Protein AF-A0A1Q7EIM3-F1 (afdb_monomer_lite)

Secondary structure (DSSP, 8-state):
-HHHHHHHTT--SPPPTTTEEEEETTS-EEEEEEEEEEETTTTEEEEEEEE-TT--HHHHHHHHHHHTT--SGGGG-SHHHH-TT-EEEEEEEEGGGEEEEEE---TTS-STT----S--

pLDDT: mean 87.36, std 14.01, range [35.81, 97.81]

Structure (mmCIF, N/CA/C/O backbone):
data_AF-A0A1Q7EIM3-F1
#
_entry.id   AF-A0A1Q7EIM3-F1
#
loop_
_atom_site.group_PDB
_atom_site.id
_atom_site.type_symbol
_atom_site.label_atom_id
_atom_site.label_alt_id
_atom_site.label_comp_id
_atom_site.label_asym_id
_atom_site.label_entity_id
_atom_site.label_seq_id
_atom_site.pdbx_PDB_ins_code
_atom_site.Cartn_x
_atom_site.Cartn_y
_atom_site.Cartn_z
_atom_site.occupancy
_atom_site.B_iso_or_equiv
_atom_site.auth_seq_id
_atom_site.auth_comp_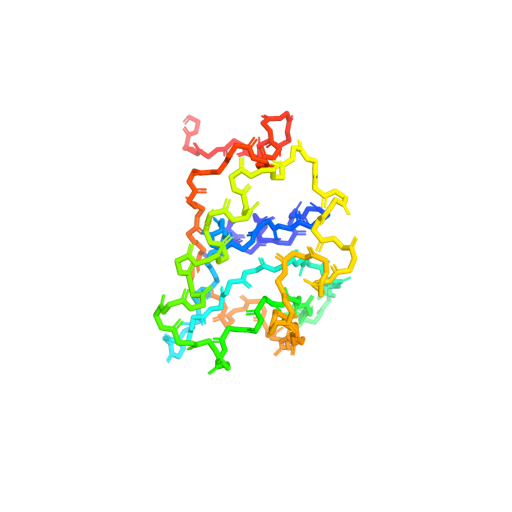id
_atom_site.auth_asym_id
_atom_site.auth_atom_id
_atom_site.pdbx_PDB_model_num
ATOM 1 N N . MET A 1 1 ? -9.360 -8.042 18.801 1.00 56.41 1 MET A N 1
ATOM 2 C CA . MET A 1 1 ? -8.842 -7.613 17.484 1.00 56.41 1 MET A CA 1
ATOM 3 C C . MET A 1 1 ? -8.549 -6.107 17.392 1.00 56.41 1 MET A C 1
ATOM 5 O O . MET A 1 1 ? -8.176 -5.655 16.326 1.00 56.41 1 MET A O 1
ATOM 9 N N . HIS A 1 2 ? -8.586 -5.331 18.488 1.00 67.00 2 HIS A N 1
ATOM 10 C CA . HIS A 1 2 ? -8.357 -3.876 18.419 1.00 67.00 2 HIS A CA 1
ATOM 11 C C . HIS A 1 2 ? -6.941 -3.440 18.012 1.00 67.00 2 HIS A C 1
ATOM 13 O O . HIS A 1 2 ? -6.794 -2.399 17.386 1.00 67.00 2 HIS A O 1
ATOM 19 N N . TRP A 1 3 ? -5.895 -4.198 18.354 1.00 79.38 3 TRP A N 1
ATOM 20 C CA . TRP A 1 3 ? -4.521 -3.719 18.161 1.00 79.38 3 TRP A CA 1
ATOM 21 C C . TRP A 1 3 ? -4.079 -3.700 16.690 1.00 79.38 3 TRP A C 1
ATOM 23 O O . TRP A 1 3 ? -3.340 -2.798 16.313 1.00 79.38 3 TRP A O 1
ATOM 33 N N . VAL A 1 4 ? -4.558 -4.639 15.861 1.00 84.31 4 VAL A N 1
ATOM 34 C CA . VAL A 1 4 ? -4.276 -4.667 14.412 1.00 84.31 4 VAL A CA 1
ATOM 35 C C . VAL A 1 4 ? -4.853 -3.423 13.750 1.00 84.31 4 VAL A C 1
ATOM 37 O O . VAL A 1 4 ? -4.154 -2.747 13.004 1.00 84.31 4 VAL A O 1
ATOM 40 N N . ASN A 1 5 ? -6.099 -3.084 14.083 1.00 86.06 5 ASN A N 1
ATOM 41 C CA . ASN A 1 5 ? -6.768 -1.903 13.549 1.00 86.06 5 ASN A CA 1
ATOM 42 C C . ASN A 1 5 ? -6.063 -0.631 14.026 1.00 86.06 5 ASN A C 1
ATOM 44 O O . ASN A 1 5 ? -5.726 0.220 13.212 1.00 86.06 5 ASN A O 1
ATOM 48 N N . SER A 1 6 ? -5.738 -0.529 15.319 1.00 87.19 6 SER A N 1
ATOM 49 C CA . SER A 1 6 ? -4.953 0.600 15.833 1.00 87.19 6 SER A CA 1
ATOM 50 C C . SER A 1 6 ? -3.595 0.747 15.141 1.00 87.19 6 SER A C 1
ATOM 52 O O . SER A 1 6 ? -3.162 1.871 14.907 1.00 87.19 6 SER A O 1
ATOM 54 N N . TRP A 1 7 ? -2.929 -0.365 14.815 1.00 89.88 7 TRP A N 1
ATOM 55 C CA . TRP A 1 7 ? -1.661 -0.356 14.089 1.00 89.88 7 TRP A CA 1
ATOM 56 C C . TRP A 1 7 ? -1.848 0.108 12.644 1.00 89.88 7 TRP A C 1
ATOM 58 O O . TRP A 1 7 ? -1.206 1.072 12.239 1.00 89.88 7 TRP A O 1
ATOM 68 N N . LEU A 1 8 ? -2.769 -0.513 11.898 1.00 92.25 8 LEU A N 1
ATOM 69 C CA . LEU A 1 8 ? -3.051 -0.177 10.502 1.00 92.25 8 LEU A CA 1
ATOM 70 C C . LEU A 1 8 ? -3.417 1.300 10.360 1.00 92.25 8 LEU A C 1
ATOM 72 O O . LEU A 1 8 ? -2.772 2.017 9.603 1.00 92.25 8 LEU A O 1
ATOM 76 N N . TRP A 1 9 ? -4.400 1.771 11.129 1.00 92.00 9 TRP A N 1
ATOM 77 C CA . TRP A 1 9 ? -4.877 3.155 11.067 1.00 92.00 9 TRP A CA 1
ATOM 78 C C . TRP A 1 9 ? -3.878 4.176 11.628 1.00 92.00 9 TRP A C 1
ATOM 80 O O . TRP A 1 9 ? -4.082 5.377 11.465 1.00 92.00 9 TRP A O 1
ATOM 90 N N . GLY A 1 10 ? -2.815 3.719 12.295 1.00 90.12 10 GLY A N 1
ATOM 91 C CA . GLY A 1 10 ? -1.702 4.551 12.745 1.00 90.12 10 GLY A CA 1
ATOM 92 C C . GLY A 1 10 ? -0.611 4.758 11.691 1.00 90.12 10 GLY A C 1
ATOM 93 O O . GLY A 1 10 ? 0.265 5.593 11.902 1.00 90.12 10 GLY A O 1
ATOM 94 N N . ILE A 1 11 ? -0.638 4.026 10.570 1.00 90.19 11 ILE A N 1
ATOM 95 C CA . ILE A 1 11 ? 0.366 4.153 9.507 1.00 90.19 11 ILE A CA 1
ATOM 96 C C . ILE A 1 11 ? 0.207 5.495 8.795 1.00 90.19 11 ILE A C 1
ATOM 98 O O . ILE A 1 11 ? -0.851 5.814 8.253 1.00 90.19 11 ILE A O 1
ATOM 102 N N . THR A 1 12 ? 1.300 6.251 8.729 1.00 88.44 12 THR A N 1
ATOM 103 C CA . THR A 1 12 ? 1.370 7.538 8.035 1.00 88.44 12 THR A CA 1
ATOM 104 C C . THR A 1 12 ? 2.276 7.453 6.801 1.00 88.44 12 THR A C 1
ATOM 106 O O . THR A 1 12 ? 3.285 6.739 6.771 1.00 88.44 12 THR A O 1
ATOM 109 N N . GLY A 1 13 ? 1.928 8.204 5.753 1.00 89.69 13 GLY A N 1
ATOM 110 C CA . GLY A 1 13 ? 2.722 8.319 4.524 1.00 89.69 13 GLY A CA 1
ATOM 111 C C . GLY A 1 13 ? 2.671 7.099 3.592 1.00 89.69 13 GLY A C 1
ATOM 112 O O . GLY A 1 13 ? 1.864 6.188 3.759 1.00 89.69 13 GLY A O 1
ATOM 113 N N . LEU A 1 14 ? 3.553 7.096 2.583 1.00 91.69 14 LEU A N 1
ATOM 114 C CA . LEU A 1 14 ? 3.609 6.061 1.541 1.00 91.69 14 LEU A CA 1
ATOM 115 C C . LEU A 1 14 ? 4.349 4.808 1.998 1.00 91.69 14 LEU A C 1
ATOM 117 O O . LEU A 1 14 ? 5.512 4.869 2.385 1.00 91.69 14 LEU A O 1
ATOM 121 N N . VAL A 1 15 ? 3.699 3.665 1.936 1.00 92.19 15 VAL A N 1
ATOM 122 C CA . VAL A 1 15 ? 4.269 2.353 2.218 1.00 92.19 15 VAL A CA 1
ATOM 123 C C . VAL A 1 15 ? 4.892 1.798 0.933 1.00 92.19 15 VAL A C 1
ATOM 125 O O . VAL A 1 15 ? 4.214 1.784 -0.098 1.00 92.19 15 VAL A O 1
ATOM 128 N N . PRO A 1 16 ? 6.164 1.359 0.947 1.00 91.88 16 PRO A N 1
ATOM 129 C CA . PRO A 1 16 ? 6.762 0.700 -0.211 1.00 91.88 16 PRO A CA 1
ATOM 130 C C . PRO A 1 16 ? 5.958 -0.540 -0.637 1.00 91.88 16 PRO A C 1
ATOM 132 O O . PRO A 1 16 ? 5.419 -1.240 0.229 1.00 91.88 16 PRO A O 1
ATOM 135 N N . PRO A 1 17 ? 5.889 -0.861 -1.943 1.00 92.19 17 PRO A N 1
ATOM 136 C CA . PRO A 1 17 ? 5.342 -2.136 -2.391 1.00 92.19 17 PRO A CA 1
ATOM 137 C C . PRO A 1 17 ? 5.998 -3.308 -1.656 1.00 92.19 17 PRO A C 1
ATOM 139 O O . PRO A 1 17 ? 7.180 -3.257 -1.324 1.00 92.19 17 PRO A O 1
ATOM 142 N N . PHE A 1 18 ? 5.220 -4.361 -1.399 1.00 91.94 18 PHE A N 1
ATOM 143 C CA . PHE A 1 18 ? 5.640 -5.563 -0.665 1.00 91.94 18 PHE A CA 1
ATOM 144 C C . PHE A 1 18 ? 5.959 -5.386 0.828 1.00 91.94 18 PHE A C 1
ATOM 146 O O . PHE A 1 18 ? 6.197 -6.383 1.500 1.00 91.94 18 PHE A O 1
ATOM 153 N N . CYS A 1 19 ? 5.925 -4.167 1.376 1.00 91.81 19 CYS A N 1
ATOM 154 C CA . CYS A 1 19 ? 6.294 -3.933 2.775 1.00 91.81 19 CYS A CA 1
ATOM 155 C C . CYS A 1 19 ? 5.175 -4.291 3.762 1.00 91.81 19 CYS A C 1
ATOM 157 O O . CYS A 1 19 ? 5.444 -4.903 4.791 1.00 91.81 19 CYS A O 1
ATOM 159 N N . VAL A 1 20 ? 3.920 -3.948 3.459 1.00 94.12 20 VAL A N 1
ATOM 160 C CA . VAL A 1 20 ? 2.779 -4.280 4.324 1.00 94.12 20 VAL A CA 1
ATOM 161 C C . VAL A 1 20 ? 1.705 -4.996 3.524 1.00 94.12 20 VAL A C 1
ATOM 163 O O . VAL A 1 20 ? 1.207 -4.464 2.533 1.00 94.12 20 VAL A O 1
ATOM 166 N N . GLU A 1 21 ? 1.323 -6.186 3.980 1.00 95.75 21 GLU A N 1
ATOM 167 C CA . GLU A 1 21 ? 0.157 -6.913 3.480 1.00 95.75 21 GLU A CA 1
ATOM 168 C C . GLU A 1 21 ? -1.016 -6.745 4.439 1.00 95.75 21 GLU A C 1
ATOM 170 O O . GLU A 1 21 ? -0.891 -7.004 5.636 1.00 95.75 21 GLU A O 1
ATOM 175 N N . VAL A 1 22 ? -2.168 -6.355 3.902 1.00 96.19 22 VAL A N 1
ATOM 176 C CA . VAL A 1 22 ? -3.452 -6.349 4.604 1.00 96.19 22 VAL A CA 1
ATOM 177 C C . VAL A 1 22 ? -4.223 -7.587 4.170 1.00 96.19 22 VAL A C 1
ATOM 179 O O . VAL A 1 22 ? -4.483 -7.776 2.978 1.00 96.19 22 VAL A O 1
ATOM 182 N N . ILE A 1 23 ? -4.570 -8.435 5.138 1.00 96.44 23 ILE A N 1
ATOM 183 C CA . ILE A 1 23 ? -5.329 -9.659 4.912 1.00 96.44 23 ILE A CA 1
ATOM 184 C C . ILE A 1 23 ? -6.738 -9.432 5.438 1.00 96.44 23 ILE A C 1
ATOM 186 O O . ILE A 1 23 ? -6.935 -9.168 6.628 1.00 96.44 23 ILE A O 1
ATOM 190 N N . LEU A 1 24 ? -7.717 -9.548 4.548 1.00 95.44 24 LEU A N 1
ATOM 191 C CA . LEU A 1 24 ? -9.125 -9.458 4.904 1.00 95.44 24 LEU A CA 1
ATOM 192 C C . LEU A 1 24 ? -9.670 -10.823 5.344 1.00 95.44 24 LEU A C 1
ATOM 194 O O . LEU A 1 24 ? -9.094 -11.878 5.062 1.00 95.44 24 LEU A O 1
ATOM 198 N N . ARG A 1 25 ? -10.804 -10.821 6.050 1.00 94.81 25 ARG A N 1
ATOM 199 C CA . ARG A 1 25 ? -11.468 -12.048 6.529 1.00 94.81 25 ARG A CA 1
ATOM 200 C C . ARG A 1 25 ? -11.922 -12.987 5.418 1.00 94.81 25 ARG A C 1
ATOM 202 O O . ARG A 1 25 ? -12.001 -14.190 5.647 1.00 94.81 25 ARG A O 1
ATOM 209 N N . ASP A 1 26 ? -12.205 -12.451 4.236 1.00 94.19 26 ASP A N 1
ATOM 210 C CA . ASP A 1 26 ? -12.532 -13.218 3.031 1.00 94.19 26 ASP A CA 1
ATOM 211 C C . ASP A 1 26 ? -11.292 -13.849 2.368 1.00 94.19 26 ASP A C 1
ATOM 213 O O . ASP A 1 26 ? -11.408 -14.463 1.312 1.00 94.19 26 ASP A O 1
ATOM 217 N N . THR A 1 27 ? -10.118 -13.724 2.996 1.00 93.12 27 THR A N 1
ATOM 218 C CA . THR A 1 27 ? -8.798 -14.177 2.532 1.00 93.12 27 THR A CA 1
ATOM 219 C C . THR A 1 27 ? -8.188 -13.362 1.391 1.00 93.12 27 THR A C 1
ATOM 221 O O . THR A 1 27 ? -7.080 -13.681 0.951 1.00 93.12 27 THR A O 1
ATOM 224 N N . SER A 1 28 ? -8.840 -12.276 0.965 1.00 94.56 28 SER A N 1
ATOM 225 C CA . SER A 1 28 ? -8.257 -11.312 0.034 1.00 94.56 28 SER A CA 1
ATOM 226 C C . SER A 1 28 ? -7.004 -10.672 0.637 1.00 94.56 28 SER A C 1
ATOM 228 O O . SER A 1 28 ? -6.925 -10.414 1.843 1.00 94.56 28 SER A O 1
ATOM 230 N N . ARG A 1 29 ? -6.007 -10.420 -0.216 1.00 95.44 29 ARG A N 1
ATOM 231 C CA . ARG A 1 29 ? -4.699 -9.882 0.172 1.00 95.44 29 ARG A CA 1
ATOM 232 C C . ARG A 1 29 ? -4.359 -8.664 -0.659 1.00 95.44 29 ARG A C 1
ATOM 234 O O . ARG A 1 29 ? -4.432 -8.718 -1.886 1.00 95.44 29 ARG A O 1
ATOM 241 N N . TYR A 1 30 ? -3.922 -7.608 0.011 1.00 96.62 30 TYR A N 1
ATOM 242 C CA . TYR A 1 30 ? -3.535 -6.369 -0.645 1.00 96.62 30 TYR A CA 1
ATOM 243 C C . TYR A 1 30 ? -2.228 -5.826 -0.083 1.00 96.62 30 TYR A C 1
ATOM 245 O O . TYR A 1 30 ? -2.023 -5.830 1.129 1.00 96.62 30 TYR A O 1
ATOM 253 N N . TYR A 1 31 ? -1.368 -5.304 -0.957 1.00 96.38 31 TYR A N 1
ATOM 254 C CA . TYR A 1 31 ? -0.189 -4.553 -0.537 1.00 96.38 31 TYR A CA 1
ATOM 255 C C . TYR A 1 31 ? -0.581 -3.108 -0.252 1.00 96.38 31 TYR A C 1
ATOM 257 O O . TYR A 1 31 ? -1.029 -2.399 -1.153 1.00 96.38 31 TYR A O 1
ATOM 265 N N . LEU A 1 32 ? -0.424 -2.671 0.996 1.00 96.50 32 LEU A N 1
ATOM 266 C CA . LEU A 1 32 ? -0.767 -1.317 1.416 1.00 96.50 32 LEU A CA 1
ATOM 267 C C . LEU A 1 32 ? 0.150 -0.301 0.728 1.00 96.50 32 LEU A C 1
ATOM 269 O O . LEU A 1 32 ? 1.362 -0.488 0.655 1.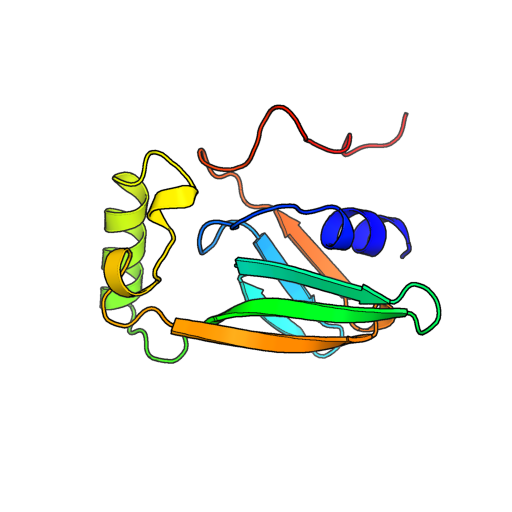00 96.50 32 LEU A O 1
ATOM 273 N N . GLN A 1 33 ? -0.442 0.796 0.271 1.00 95.88 33 GLN A N 1
ATOM 274 C CA . GLN A 1 33 ? 0.263 1.974 -0.219 1.00 95.88 33 GLN A CA 1
ATOM 275 C C . GLN A 1 33 ? 0.135 3.139 0.758 1.00 95.88 33 GLN A C 1
ATOM 277 O O . GLN A 1 33 ? 1.119 3.806 1.044 1.00 95.88 33 GLN A O 1
ATOM 282 N N . SER A 1 34 ? -1.058 3.400 1.283 1.00 95.31 34 SER A N 1
ATOM 283 C CA . SER A 1 34 ? -1.269 4.390 2.343 1.00 95.31 34 SER A CA 1
ATOM 284 C C . SER A 1 34 ? -2.637 4.202 2.987 1.00 95.31 34 SER A C 1
ATOM 286 O O . SER A 1 34 ? -3.543 3.609 2.401 1.00 95.31 34 SER A O 1
ATOM 288 N N . VAL A 1 35 ? -2.799 4.730 4.195 1.00 95.69 35 VAL A N 1
ATOM 289 C CA . VAL A 1 35 ? -4.116 4.960 4.792 1.00 95.69 35 VAL A CA 1
ATOM 290 C C . VAL A 1 35 ? -4.586 6.343 4.350 1.00 95.69 35 VAL A C 1
ATOM 292 O O . VAL A 1 35 ? -3.849 7.314 4.511 1.00 95.69 35 VAL A O 1
ATOM 295 N N . LEU A 1 36 ? -5.782 6.431 3.763 1.00 95.56 36 LEU A N 1
ATOM 296 C CA . LEU A 1 36 ? -6.337 7.700 3.284 1.00 95.56 36 LEU A CA 1
ATOM 297 C C . LEU A 1 36 ? -7.251 8.344 4.321 1.00 95.56 36 LEU A C 1
ATOM 299 O O . LEU A 1 36 ? -7.152 9.546 4.549 1.00 95.56 36 LEU A O 1
ATOM 303 N N . ASP A 1 37 ? -8.141 7.552 4.917 1.00 94.50 37 ASP A N 1
ATOM 304 C CA . ASP A 1 37 ? -9.110 8.034 5.897 1.00 94.50 37 ASP A CA 1
ATOM 305 C C . ASP A 1 37 ? -9.591 6.901 6.814 1.00 94.50 37 ASP A C 1
ATOM 307 O O . ASP A 1 37 ? -9.572 5.727 6.431 1.00 94.50 37 ASP A O 1
ATOM 311 N N . HIS A 1 38 ? -10.031 7.265 8.016 1.00 93.88 38 HIS A N 1
ATOM 312 C CA . HIS A 1 38 ? -10.642 6.367 8.991 1.00 93.88 38 HIS A CA 1
ATOM 313 C C . HIS A 1 38 ? -11.655 7.134 9.848 1.00 93.88 38 HIS A C 1
ATOM 315 O O . HIS A 1 38 ? -11.290 7.965 10.686 1.00 93.88 38 HIS A O 1
ATOM 321 N N . ASP A 1 39 ? -12.932 6.801 9.676 1.00 93.94 39 ASP A N 1
ATOM 322 C CA . ASP A 1 39 ? -14.022 7.303 10.498 1.00 93.94 39 ASP A CA 1
ATOM 323 C C . ASP A 1 39 ? -14.244 6.394 11.712 1.00 93.94 39 ASP A C 1
ATOM 325 O O . ASP A 1 39 ? -14.823 5.311 11.627 1.00 93.94 39 ASP A O 1
ATOM 329 N N . LYS A 1 40 ? -13.826 6.891 12.878 1.00 90.00 40 LYS A N 1
ATOM 330 C CA . LYS A 1 40 ? -13.964 6.205 14.171 1.00 90.00 40 LYS A CA 1
ATOM 331 C C . LYS A 1 40 ? -15.408 6.086 14.665 1.00 90.00 40 LYS A C 1
ATOM 333 O O . LYS A 1 40 ? -15.641 5.381 15.639 1.00 90.00 40 LYS A O 1
ATOM 338 N N . GLN A 1 41 ? -16.358 6.837 14.101 1.00 91.75 41 GLN A N 1
ATOM 339 C CA . GLN A 1 41 ? -17.765 6.741 14.506 1.00 91.75 41 GLN A CA 1
ATOM 340 C C . GLN A 1 41 ? -18.457 5.561 13.835 1.00 91.75 41 GLN A C 1
ATOM 342 O O . GLN A 1 41 ? -19.299 4.910 14.45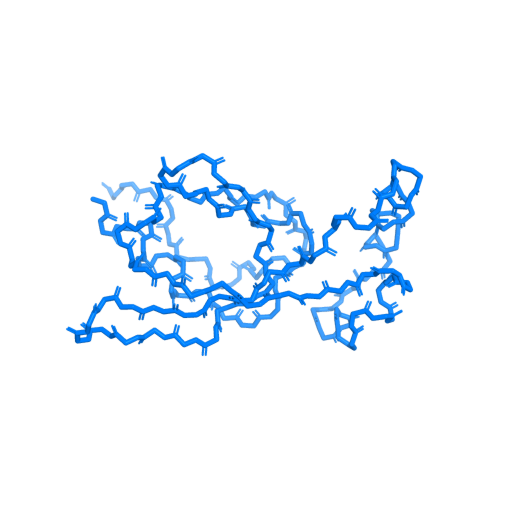1 1.00 91.75 41 GLN A O 1
ATOM 347 N N . THR A 1 42 ? -18.116 5.311 12.572 1.00 92.19 42 THR A N 1
ATOM 348 C CA . THR A 1 42 ? -18.703 4.237 11.767 1.00 92.19 42 THR A CA 1
ATOM 349 C C . THR A 1 42 ? -17.812 3.004 11.669 1.00 92.19 42 THR A C 1
ATOM 351 O O . THR A 1 42 ? -18.243 2.013 11.091 1.00 92.19 42 THR A O 1
ATOM 354 N N . ASP A 1 43 ? -16.591 3.064 12.213 1.00 92.06 43 ASP A N 1
ATOM 355 C CA . ASP A 1 43 ? -15.557 2.037 12.063 1.00 92.06 43 ASP A CA 1
ATOM 356 C C . ASP A 1 43 ? -15.339 1.663 10.584 1.00 92.06 43 ASP A C 1
ATOM 358 O O . ASP A 1 43 ? -15.098 0.507 10.227 1.00 92.06 43 ASP A O 1
ATOM 362 N N . THR A 1 44 ? -15.393 2.663 9.702 1.00 94.94 44 THR A N 1
ATOM 363 C CA . THR A 1 44 ? -15.103 2.510 8.273 1.00 94.94 44 THR A CA 1
ATOM 364 C C . THR A 1 44 ? -13.871 3.306 7.882 1.00 94.94 44 THR A C 1
ATOM 366 O O . THR A 1 44 ? -13.539 4.325 8.486 1.00 94.94 44 THR A O 1
ATOM 369 N N . GLY A 1 45 ? -13.160 2.842 6.861 1.00 95.25 45 GLY A N 1
ATOM 370 C CA . GLY A 1 45 ? -11.977 3.532 6.378 1.00 95.25 45 GLY A CA 1
ATOM 371 C C . GLY A 1 45 ? -11.679 3.238 4.923 1.00 95.25 45 GLY A C 1
ATOM 372 O O . GLY A 1 45 ? -12.289 2.375 4.282 1.00 95.25 45 GLY A O 1
ATOM 373 N N . VAL A 1 46 ? -10.711 3.987 4.410 1.00 97.06 46 VAL A N 1
ATOM 374 C CA . VAL A 1 46 ? -10.222 3.845 3.045 1.00 97.06 46 VAL A CA 1
ATOM 375 C C . VAL A 1 46 ? -8.718 3.675 3.091 1.00 97.06 46 VAL A C 1
ATOM 377 O O . VAL A 1 46 ? -7.984 4.554 3.548 1.00 97.06 46 VAL A O 1
ATOM 380 N N . ILE A 1 47 ? -8.256 2.544 2.571 1.00 97.38 47 ILE A N 1
ATOM 381 C CA . ILE A 1 47 ? -6.839 2.316 2.309 1.00 97.38 47 ILE A CA 1
ATOM 382 C C . ILE A 1 47 ? -6.586 2.413 0.812 1.00 97.38 47 ILE A C 1
ATOM 384 O O . ILE A 1 47 ? -7.420 2.021 -0.006 1.00 97.38 47 ILE A O 1
ATOM 388 N N . ARG A 1 48 ? -5.415 2.916 0.444 1.00 97.69 48 ARG A N 1
ATOM 389 C CA . ARG A 1 48 ? -4.885 2.787 -0.906 1.00 97.69 48 ARG A CA 1
ATOM 390 C C . ARG A 1 48 ? -3.932 1.610 -0.950 1.00 97.69 48 ARG A C 1
ATOM 392 O O . ARG A 1 48 ? -3.118 1.439 -0.044 1.00 97.69 48 ARG A O 1
ATOM 399 N N . ILE A 1 49 ? -4.011 0.830 -2.015 1.00 97.69 49 ILE A N 1
ATOM 400 C CA . ILE A 1 49 ? -3.199 -0.363 -2.238 1.00 97.69 49 ILE A CA 1
ATOM 401 C C . ILE A 1 49 ? -2.388 -0.215 -3.521 1.00 97.69 49 ILE A C 1
ATOM 403 O O . ILE A 1 49 ? -2.799 0.506 -4.431 1.00 97.69 49 ILE A O 1
ATOM 407 N N . TRP A 1 50 ? -1.261 -0.914 -3.601 1.00 97.00 50 TRP A N 1
ATOM 408 C CA . TRP A 1 50 ? -0.546 -1.115 -4.857 1.00 97.00 50 TRP A CA 1
ATOM 409 C C . TRP A 1 50 ? -1.286 -2.154 -5.699 1.00 97.00 50 TRP A C 1
ATOM 411 O O . TRP A 1 50 ? -1.504 -3.280 -5.245 1.00 97.00 50 TRP A O 1
ATOM 421 N N . ASP A 1 51 ? -1.673 -1.785 -6.918 1.00 96.00 51 ASP A N 1
ATOM 422 C CA . ASP A 1 51 ? -2.294 -2.707 -7.863 1.00 96.00 51 ASP A CA 1
ATOM 423 C C . ASP A 1 51 ? -1.222 -3.373 -8.726 1.00 96.00 51 ASP A C 1
ATOM 425 O O . ASP A 1 51 ? -0.594 -2.756 -9.587 1.00 96.00 51 ASP A O 1
ATOM 429 N N . LEU A 1 52 ? -1.019 -4.663 -8.468 1.00 94.75 52 LEU A N 1
ATOM 430 C CA . LEU A 1 52 ? -0.049 -5.499 -9.167 1.00 94.75 52 LEU A CA 1
ATOM 431 C C . LEU A 1 52 ? -0.719 -6.492 -10.123 1.00 94.75 52 LEU A C 1
ATOM 433 O O . LEU A 1 52 ? -0.040 -7.336 -10.695 1.00 94.75 52 LEU A O 1
ATOM 437 N N . ARG A 1 53 ? -2.043 -6.427 -10.329 1.00 92.69 53 ARG A N 1
ATOM 438 C CA . ARG A 1 53 ? -2.776 -7.432 -11.129 1.00 92.69 53 ARG A CA 1
ATOM 439 C C . ARG A 1 53 ? -2.334 -7.480 -12.587 1.00 92.69 53 ARG A C 1
ATOM 441 O O . ARG A 1 53 ? -2.467 -8.511 -13.238 1.00 92.69 53 ARG A O 1
ATOM 448 N N . ALA A 1 54 ? -1.821 -6.367 -13.100 1.00 91.62 54 ALA A N 1
ATOM 449 C CA . ALA A 1 54 ? -1.280 -6.295 -14.445 1.00 91.62 54 ALA A CA 1
ATOM 450 C C . ALA A 1 54 ? 0.152 -6.845 -14.551 1.00 91.62 54 ALA A C 1
ATOM 452 O O . ALA A 1 54 ? 0.659 -6.889 -15.664 1.00 91.62 54 ALA A O 1
ATOM 453 N N . PHE A 1 55 ? 0.829 -7.220 -13.463 1.00 95.12 55 PHE A N 1
ATOM 454 C CA . PHE A 1 55 ? 2.233 -7.635 -13.491 1.00 95.12 55 PHE A CA 1
ATOM 455 C C . PHE A 1 55 ? 2.382 -9.108 -13.869 1.00 95.12 55 PHE A C 1
ATOM 457 O O . PHE A 1 55 ? 1.638 -9.972 -13.413 1.00 95.12 55 PHE A O 1
ATOM 464 N N . THR A 1 56 ? 3.389 -9.389 -14.687 1.00 96.38 56 THR A N 1
ATOM 465 C CA . THR A 1 56 ? 3.965 -10.725 -14.854 1.00 96.38 56 THR A CA 1
ATOM 466 C C . THR A 1 56 ? 5.086 -10.935 -13.839 1.00 96.38 56 THR A C 1
ATOM 468 O O . THR A 1 56 ? 5.579 -9.975 -13.245 1.00 96.38 56 THR A O 1
ATOM 471 N N . ASP A 1 57 ? 5.563 -12.171 -13.692 1.00 95.31 57 ASP A N 1
ATOM 472 C CA . ASP A 1 57 ? 6.706 -12.475 -12.822 1.00 95.31 57 ASP A CA 1
ATOM 473 C C . ASP A 1 57 ? 7.949 -11.640 -13.176 1.00 95.31 57 ASP A C 1
ATOM 475 O O . ASP A 1 57 ? 8.658 -11.171 -12.289 1.00 95.31 57 ASP A O 1
ATOM 479 N N . ALA A 1 58 ? 8.177 -11.375 -14.467 1.00 96.50 58 ALA A N 1
ATOM 480 C CA . ALA A 1 58 ? 9.283 -10.531 -14.916 1.00 96.50 58 ALA A CA 1
ATOM 481 C C . ALA A 1 58 ? 9.119 -9.065 -14.479 1.00 96.50 58 ALA A C 1
ATOM 483 O O . ALA A 1 58 ? 10.097 -8.436 -14.083 1.00 96.50 58 ALA A O 1
ATOM 484 N N . ASP A 1 59 ? 7.892 -8.532 -14.506 1.00 96.25 59 ASP A N 1
ATOM 485 C CA . ASP A 1 59 ? 7.620 -7.175 -14.015 1.00 96.25 59 ASP A CA 1
ATOM 486 C C . ASP A 1 59 ? 7.797 -7.095 -12.489 1.00 96.25 59 ASP A C 1
ATOM 488 O O . ASP A 1 59 ? 8.230 -6.072 -11.965 1.00 96.25 59 ASP A O 1
ATOM 492 N N . LEU A 1 60 ? 7.466 -8.167 -11.756 1.00 94.62 60 LEU A N 1
ATOM 493 C CA . LEU A 1 60 ? 7.652 -8.224 -10.303 1.00 94.62 60 LEU A CA 1
ATOM 494 C C . LEU A 1 60 ? 9.138 -8.221 -9.930 1.00 94.62 60 LEU A C 1
ATOM 496 O O . LEU A 1 60 ? 9.527 -7.524 -8.993 1.00 94.62 60 LEU A O 1
ATOM 500 N N . GLU A 1 61 ? 9.971 -8.963 -10.661 1.00 94.25 61 GLU A N 1
ATOM 501 C CA . GLU A 1 61 ? 11.423 -8.939 -10.461 1.00 94.25 61 GLU A CA 1
ATOM 502 C C . GLU A 1 61 ? 12.032 -7.578 -10.836 1.00 94.25 61 GLU A C 1
ATOM 504 O O . GLU A 1 61 ? 12.857 -7.056 -10.081 1.00 94.25 61 GLU A O 1
ATOM 509 N N . ASP A 1 62 ? 11.579 -6.946 -11.927 1.00 95.06 62 ASP A N 1
ATOM 510 C CA . ASP A 1 62 ? 11.998 -5.580 -12.282 1.00 95.06 62 ASP A CA 1
ATOM 511 C C . ASP A 1 62 ? 11.589 -4.569 -11.200 1.00 95.06 62 ASP A C 1
ATOM 513 O O . ASP A 1 62 ? 12.401 -3.753 -10.763 1.00 95.06 62 ASP A O 1
ATOM 517 N N . LEU A 1 63 ? 10.358 -4.654 -10.686 1.00 94.25 63 LEU A N 1
ATOM 518 C CA . LEU A 1 63 ? 9.894 -3.795 -9.598 1.00 94.25 63 LEU A CA 1
ATOM 519 C C . LEU A 1 63 ? 10.763 -3.953 -8.346 1.00 94.25 63 LEU A C 1
ATOM 521 O O . LEU A 1 63 ? 11.210 -2.950 -7.793 1.00 94.25 63 LEU A O 1
ATOM 525 N N . LYS A 1 64 ? 11.063 -5.186 -7.920 1.00 92.06 64 LYS A N 1
ATOM 526 C CA . LYS A 1 64 ? 11.966 -5.434 -6.781 1.00 92.06 64 LYS A CA 1
ATOM 527 C C . LYS A 1 64 ? 13.349 -4.821 -7.011 1.00 92.06 64 LYS A C 1
ATOM 529 O O . LYS A 1 64 ? 13.901 -4.205 -6.099 1.00 92.06 64 LYS A O 1
ATOM 534 N N . ALA A 1 65 ? 13.899 -4.955 -8.218 1.00 91.00 65 ALA A N 1
ATOM 535 C CA . ALA A 1 65 ? 15.182 -4.355 -8.570 1.00 91.00 65 ALA A CA 1
ATOM 536 C C . ALA A 1 65 ? 15.136 -2.820 -8.472 1.00 91.00 65 ALA A C 1
ATOM 538 O O . ALA A 1 65 ? 15.999 -2.227 -7.832 1.00 91.00 65 ALA A O 1
ATOM 539 N N . ARG A 1 66 ? 14.091 -2.175 -9.000 1.00 92.12 66 ARG A N 1
ATOM 540 C CA . ARG A 1 66 ? 13.918 -0.714 -8.918 1.00 92.12 66 ARG A CA 1
ATOM 541 C C . ARG A 1 66 ? 13.742 -0.216 -7.488 1.00 92.12 66 ARG A C 1
ATOM 543 O O . ARG A 1 66 ? 14.318 0.805 -7.115 1.00 92.12 66 ARG A O 1
ATOM 550 N N . LEU A 1 67 ? 12.996 -0.946 -6.658 1.00 90.50 67 LEU A N 1
ATOM 551 C CA . LEU A 1 67 ? 12.839 -0.619 -5.237 1.00 90.50 67 LEU A CA 1
ATOM 552 C C . LEU A 1 67 ? 14.192 -0.619 -4.506 1.00 90.50 67 LEU A C 1
ATOM 554 O O . LEU A 1 67 ? 14.401 0.206 -3.615 1.00 90.50 67 LEU A O 1
ATOM 558 N N . ASN A 1 68 ? 15.156 -1.449 -4.932 1.00 87.94 68 ASN A N 1
ATOM 559 C CA . ASN A 1 68 ? 16.519 -1.448 -4.392 1.00 87.94 68 ASN A CA 1
ATOM 560 C C . ASN A 1 68 ? 17.328 -0.182 -4.712 1.00 87.94 68 ASN A C 1
ATOM 562 O O . ASN A 1 68 ? 18.303 0.087 -3.992 1.00 87.94 68 ASN A O 1
ATOM 566 N N . ASP A 1 69 ? 16.875 0.661 -5.633 1.00 88.06 69 ASP A N 1
ATOM 567 C CA . ASP A 1 69 ? 17.483 1.961 -5.928 1.00 88.06 69 ASP A CA 1
ATOM 568 C C . ASP A 1 69 ? 16.779 3.126 -5.224 1.00 88.06 69 ASP A C 1
ATOM 570 O O . ASP A 1 69 ? 17.385 4.179 -5.017 1.00 88.06 69 ASP A O 1
ATOM 574 N N . ILE A 1 70 ? 15.547 2.923 -4.749 1.00 88.06 70 ILE A N 1
ATOM 575 C CA . ILE A 1 70 ? 14.800 3.939 -4.004 1.00 88.06 70 ILE A CA 1
ATOM 576 C C . ILE A 1 70 ? 15.423 4.160 -2.627 1.00 88.06 70 ILE A C 1
ATOM 578 O O . ILE A 1 70 ? 15.596 3.228 -1.837 1.00 88.06 70 ILE A O 1
ATOM 582 N N . ARG A 1 71 ? 15.757 5.417 -2.328 1.00 86.06 71 ARG A N 1
ATOM 583 C CA . ARG A 1 71 ? 16.369 5.823 -1.050 1.00 86.06 71 ARG A CA 1
ATOM 584 C C . ARG A 1 71 ? 15.415 6.570 -0.125 1.00 86.06 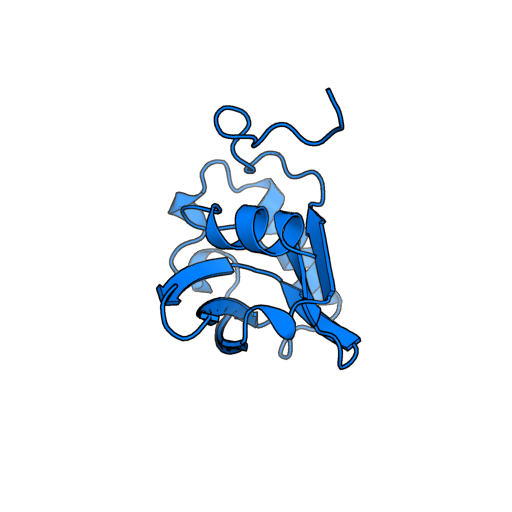71 ARG A C 1
ATOM 586 O O . ARG A 1 71 ? 15.701 6.667 1.060 1.00 86.06 71 ARG A O 1
ATOM 593 N N . ASP A 1 72 ? 14.307 7.077 -0.656 1.00 86.06 72 ASP A N 1
ATOM 594 C CA . ASP A 1 72 ? 13.361 7.909 0.081 1.00 86.06 72 ASP A CA 1
ATOM 595 C C . ASP A 1 72 ? 11.914 7.592 -0.321 1.00 86.06 72 ASP A C 1
ATOM 597 O O . ASP A 1 72 ? 11.626 7.362 -1.498 1.00 86.06 72 ASP A O 1
ATOM 601 N N . ARG A 1 73 ? 10.995 7.606 0.652 1.00 85.81 73 ARG A N 1
ATOM 602 C CA . ARG A 1 73 ? 9.573 7.269 0.452 1.00 85.81 73 ARG A CA 1
ATOM 603 C C . ARG A 1 73 ? 8.867 8.223 -0.517 1.00 85.81 73 ARG A C 1
ATOM 605 O O . ARG A 1 73 ? 7.921 7.811 -1.179 1.00 85.81 73 ARG A O 1
ATOM 612 N N . SER A 1 74 ? 9.318 9.471 -0.653 1.00 87.00 74 SER A N 1
ATOM 613 C CA . SER A 1 74 ? 8.763 10.424 -1.625 1.00 87.00 74 SER A CA 1
ATOM 614 C C . SER A 1 74 ? 8.980 9.992 -3.078 1.00 87.00 74 SER A C 1
ATOM 616 O O . SER A 1 74 ? 8.182 10.346 -3.942 1.00 87.00 74 SER A 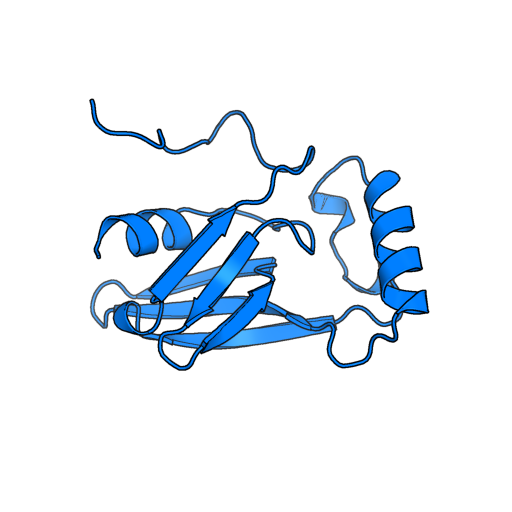O 1
ATOM 618 N N . GLN A 1 75 ? 10.003 9.173 -3.350 1.00 88.88 75 GLN A N 1
ATOM 619 C CA . GLN A 1 75 ? 10.282 8.639 -4.689 1.00 88.88 75 GLN A CA 1
ATOM 620 C C . GLN A 1 75 ? 9.315 7.517 -5.089 1.00 88.88 75 GLN A C 1
ATOM 622 O O . GLN A 1 75 ? 9.290 7.128 -6.253 1.00 88.88 75 GLN A O 1
ATOM 627 N N . LEU A 1 76 ? 8.492 7.030 -4.152 1.00 90.12 76 LEU A N 1
ATOM 628 C CA . LEU A 1 76 ? 7.392 6.109 -4.446 1.00 90.12 76 LEU A CA 1
ATOM 629 C C . LEU A 1 76 ? 6.232 6.798 -5.183 1.00 90.12 76 LEU A C 1
ATOM 631 O O . LEU A 1 76 ? 5.283 6.132 -5.589 1.00 90.12 76 LEU A O 1
ATOM 635 N N . SER A 1 77 ? 6.284 8.127 -5.329 1.00 88.06 77 SER A N 1
ATOM 636 C CA . SER A 1 77 ? 5.263 8.914 -6.005 1.00 88.06 77 SER A CA 1
ATOM 637 C C . SER A 1 77 ? 5.849 9.781 -7.129 1.00 88.06 77 SER A C 1
ATOM 639 O O . SER A 1 77 ? 6.875 10.448 -6.950 1.00 88.06 77 SER A O 1
ATOM 641 N N . PRO A 1 78 ? 5.180 9.847 -8.290 1.00 89.31 78 PRO A N 1
ATOM 642 C CA . PRO A 1 78 ? 4.009 9.058 -8.674 1.00 89.31 78 PRO A CA 1
ATOM 643 C C . PRO A 1 78 ? 4.392 7.603 -9.028 1.00 89.31 78 PRO A C 1
ATOM 645 O O . PRO A 1 78 ? 5.566 7.308 -9.266 1.00 89.31 78 PRO A O 1
ATOM 648 N N . ALA A 1 79 ? 3.414 6.692 -9.033 1.00 90.88 79 ALA A N 1
ATOM 649 C CA . ALA A 1 79 ? 3.628 5.244 -9.153 1.00 90.88 79 ALA A CA 1
ATOM 650 C C . ALA A 1 79 ? 4.402 4.849 -10.425 1.00 90.88 79 ALA A C 1
ATOM 652 O O . ALA A 1 79 ? 5.271 3.978 -10.395 1.00 90.88 79 ALA A O 1
ATOM 653 N N . GLU A 1 80 ? 4.167 5.563 -11.523 1.00 90.06 80 GLU A N 1
ATOM 654 C CA . GLU A 1 80 ? 4.773 5.316 -12.831 1.00 90.06 80 GLU A CA 1
ATOM 655 C C . GLU A 1 80 ? 6.283 5.595 -12.837 1.00 90.06 80 GLU A C 1
ATOM 657 O O . GLU A 1 80 ? 7.008 5.053 -13.674 1.00 90.06 80 GLU A O 1
ATOM 662 N N . LYS A 1 81 ? 6.787 6.412 -11.894 1.00 87.88 81 LYS A N 1
ATOM 663 C CA . LYS A 1 81 ? 8.235 6.589 -11.693 1.00 87.88 81 LYS A CA 1
ATOM 664 C C . LYS A 1 81 ? 8.880 5.385 -11.014 1.00 87.88 81 LYS A C 1
ATOM 666 O O . LYS A 1 81 ? 10.074 5.169 -11.205 1.00 87.88 81 LYS A O 1
ATOM 671 N N . VAL A 1 82 ? 8.111 4.617 -10.241 1.00 92.06 82 VAL A N 1
ATOM 672 C CA . VAL A 1 82 ? 8.580 3.383 -9.600 1.00 92.06 82 VAL A CA 1
ATOM 673 C C . VAL A 1 82 ? 8.591 2.250 -10.613 1.00 92.06 82 VAL A C 1
ATOM 675 O O . VAL A 1 82 ? 9.608 1.583 -10.750 1.00 92.06 82 VAL A O 1
ATOM 678 N N . HIS A 1 83 ? 7.496 2.040 -11.345 1.00 94.94 83 HIS A N 1
ATOM 679 C CA . HIS A 1 83 ? 7.442 1.090 -12.455 1.00 94.94 83 HIS A CA 1
ATOM 680 C C . HIS A 1 83 ? 6.313 1.482 -13.426 1.00 94.94 83 HIS A C 1
ATOM 682 O O . HIS A 1 83 ? 5.218 1.793 -12.962 1.00 94.94 83 HIS A O 1
ATOM 688 N N . PRO A 1 84 ? 6.505 1.424 -14.760 1.00 93.19 84 PRO A N 1
ATOM 689 C CA . PRO A 1 84 ? 5.518 1.933 -15.725 1.00 93.19 84 PRO A CA 1
ATOM 690 C C . PRO A 1 84 ? 4.137 1.269 -15.668 1.00 93.19 84 PRO A C 1
ATOM 692 O O . PRO A 1 84 ? 3.159 1.848 -16.125 1.00 93.19 84 PRO A O 1
ATOM 695 N N . ARG A 1 85 ? 4.066 0.036 -15.154 1.00 94.62 85 ARG A N 1
ATOM 696 C CA . ARG A 1 85 ? 2.812 -0.720 -14.979 1.00 94.62 85 ARG A CA 1
ATOM 697 C C . ARG A 1 85 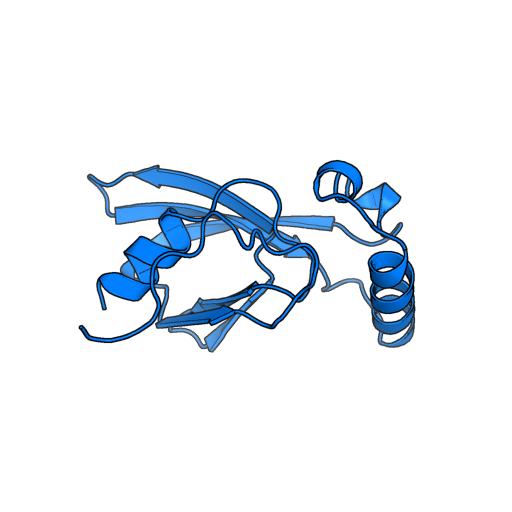? 2.246 -0.642 -13.563 1.00 94.62 85 ARG A C 1
ATOM 699 O O . ARG A 1 85 ? 1.190 -1.217 -13.330 1.00 94.62 85 ARG A O 1
ATOM 706 N N . LEU A 1 86 ? 2.974 -0.030 -12.623 1.00 95.25 86 LEU A N 1
ATOM 707 C CA . LEU A 1 86 ? 2.524 0.084 -11.240 1.00 95.25 86 LEU A CA 1
ATOM 708 C C . LEU A 1 86 ? 1.378 1.077 -11.168 1.00 95.25 86 LEU A C 1
ATOM 710 O O . LEU A 1 86 ? 1.531 2.231 -11.559 1.00 95.25 86 LEU A O 1
ATOM 714 N N . ASP A 1 87 ? 0.265 0.615 -10.620 1.00 95.56 87 ASP A N 1
ATOM 715 C CA . ASP A 1 87 ? -0.921 1.425 -10.392 1.00 95.56 87 ASP A CA 1
ATOM 716 C C . ASP A 1 87 ? -1.367 1.285 -8.928 1.00 95.56 87 ASP A C 1
ATOM 718 O O . ASP A 1 87 ? -0.718 0.621 -8.107 1.00 95.56 87 ASP A O 1
ATOM 722 N N . TRP A 1 88 ? -2.462 1.938 -8.571 1.00 96.12 88 TRP A N 1
ATOM 723 C CA . TRP A 1 88 ? -3.050 1.888 -7.245 1.00 96.12 88 TRP A CA 1
ATOM 724 C C . TRP A 1 88 ? -4.573 1.813 -7.311 1.00 96.12 88 TRP A C 1
ATOM 726 O O . TRP A 1 88 ? -5.219 2.261 -8.252 1.00 96.12 88 TRP A O 1
ATOM 736 N N . ALA A 1 89 ? -5.165 1.271 -6.253 1.00 96.88 89 ALA A N 1
ATOM 737 C CA . ALA A 1 89 ? -6.611 1.237 -6.076 1.00 96.88 89 ALA A CA 1
ATOM 738 C C . ALA A 1 89 ? -6.978 1.632 -4.645 1.00 96.88 89 ALA A C 1
ATOM 740 O O . ALA A 1 89 ? -6.164 1.511 -3.731 1.00 96.88 89 ALA A O 1
ATOM 741 N N . ASN A 1 90 ? -8.208 2.102 -4.444 1.00 97.81 90 ASN A N 1
ATOM 742 C CA . ASN A 1 90 ? -8.740 2.360 -3.110 1.00 97.81 90 ASN A CA 1
ATOM 743 C C . ASN A 1 90 ? -9.634 1.191 -2.690 1.00 97.81 90 ASN A C 1
ATOM 745 O O . ASN A 1 90 ? -10.490 0.756 -3.463 1.00 97.81 90 ASN A O 1
ATOM 749 N N . VAL A 1 91 ? -9.464 0.723 -1.459 1.00 96.62 91 VAL A N 1
ATOM 750 C CA . VAL A 1 91 ? -10.317 -0.287 -0.836 1.00 96.62 91 VAL A CA 1
ATOM 751 C C . VAL A 1 91 ? -11.087 0.386 0.292 1.00 96.62 91 VAL A C 1
ATOM 753 O O . VAL A 1 91 ? -10.489 0.932 1.219 1.00 96.62 91 VAL A O 1
ATOM 756 N N . TYR A 1 92 ? -12.412 0.351 0.183 1.00 96.19 92 TYR A N 1
ATOM 757 C CA . TYR A 1 92 ? -13.340 0.790 1.220 1.00 96.19 92 TYR A CA 1
ATOM 758 C C . TYR A 1 92 ? -13.701 -0.427 2.059 1.00 96.19 92 TYR A C 1
ATOM 760 O O . TYR A 1 92 ? -14.131 -1.438 1.503 1.00 96.19 92 TYR A O 1
ATOM 768 N N . LEU A 1 93 ? -13.495 -0.348 3.369 1.00 95.06 93 LEU A N 1
ATOM 769 C CA . LEU A 1 93 ? -13.675 -1.493 4.256 1.00 95.06 93 LEU A CA 1
ATOM 770 C C . LEU A 1 93 ? -14.142 -1.063 5.644 1.00 95.06 93 LEU A C 1
ATOM 772 O O . LEU A 1 93 ? -13.876 0.061 6.082 1.00 95.06 93 LEU A O 1
ATOM 776 N N . HIS A 1 94 ? -14.825 -1.972 6.335 1.00 94.94 94 HIS A N 1
ATOM 777 C CA . HIS A 1 94 ? -15.070 -1.848 7.764 1.00 94.94 94 HIS A CA 1
ATOM 778 C C . HIS A 1 94 ? -13.828 -2.324 8.525 1.00 94.94 94 HIS A C 1
ATOM 780 O O . HIS A 1 94 ? -13.135 -3.242 8.085 1.00 94.94 94 HIS A O 1
ATOM 786 N N . THR A 1 95 ? -13.525 -1.740 9.684 1.00 90.38 95 THR A N 1
ATOM 787 C CA . THR A 1 95 ? -12.334 -2.128 10.460 1.00 90.38 95 THR A CA 1
ATOM 788 C C . THR A 1 95 ? -12.349 -3.609 10.844 1.00 90.38 95 THR A C 1
ATOM 790 O O . THR A 1 95 ? -11.300 -4.248 10.902 1.00 90.38 95 THR A O 1
ATOM 793 N N . ASP A 1 96 ? -13.536 -4.178 11.059 1.00 92.19 96 ASP A N 1
ATOM 794 C CA . ASP A 1 96 ? -13.688 -5.605 11.337 1.00 92.19 96 ASP A CA 1
ATOM 795 C C . ASP A 1 96 ? -13.382 -6.501 10.136 1.00 92.19 96 ASP A C 1
ATOM 797 O O . ASP A 1 96 ? -13.129 -7.680 10.357 1.00 92.19 96 ASP A O 1
ATOM 801 N N . ASP A 1 97 ? -13.345 -6.000 8.899 1.00 94.38 97 ASP A N 1
ATOM 802 C CA . ASP A 1 97 ? -12.998 -6.814 7.726 1.00 94.38 97 ASP A CA 1
ATOM 803 C C . ASP A 1 97 ? -11.513 -7.195 7.709 1.00 94.38 97 ASP A C 1
ATOM 805 O O . ASP A 1 97 ? -11.135 -8.185 7.079 1.00 94.38 97 ASP A O 1
ATOM 809 N N . VAL A 1 98 ? -10.667 -6.452 8.431 1.00 94.81 98 VAL A N 1
ATOM 810 C CA . VAL A 1 98 ? -9.232 -6.725 8.549 1.00 94.81 98 VAL A CA 1
ATOM 811 C C . VAL A 1 98 ? -9.006 -7.881 9.520 1.00 94.81 98 VAL A C 1
ATOM 813 O O . VAL A 1 98 ? -9.281 -7.792 10.717 1.00 94.81 98 VAL A O 1
ATOM 816 N N . ALA A 1 99 ? -8.472 -8.990 9.011 1.00 94.00 99 ALA A N 1
ATOM 817 C CA . ALA A 1 99 ? -8.141 -10.152 9.826 1.00 94.00 99 ALA A CA 1
ATOM 818 C C . ALA A 1 99 ? -6.799 -9.963 10.550 1.00 94.00 99 ALA A C 1
ATOM 820 O O . ALA A 1 99 ? -6.708 -10.178 11.761 1.00 94.00 99 ALA A O 1
ATOM 821 N N . TYR A 1 100 ? -5.759 -9.580 9.808 1.00 92.62 100 TYR A N 1
ATOM 822 C CA . TYR A 1 100 ? -4.428 -9.250 10.319 1.00 92.62 100 TYR A CA 1
ATOM 823 C C . TYR A 1 100 ? -3.615 -8.506 9.250 1.00 92.62 100 TYR A C 1
ATOM 825 O O . TYR A 1 100 ? -3.952 -8.532 8.065 1.00 92.62 100 TYR A O 1
ATOM 833 N N . CYS A 1 101 ? -2.522 -7.875 9.675 1.00 93.38 101 CYS A N 1
ATOM 834 C CA . CYS A 1 101 ? -1.536 -7.276 8.783 1.00 93.38 101 CYS A CA 1
ATOM 835 C C . CYS A 1 101 ? -0.194 -7.994 8.937 1.00 93.38 101 CYS A C 1
ATOM 837 O O . CYS A 1 101 ? 0.154 -8.425 10.039 1.00 93.38 101 CYS A O 1
ATOM 839 N N . ILE A 1 102 ? 0.563 -8.105 7.848 1.00 92.50 102 ILE A N 1
ATOM 840 C CA . ILE A 1 102 ? 1.955 -8.561 7.876 1.00 92.50 102 ILE A CA 1
ATOM 841 C C . ILE A 1 102 ? 2.842 -7.367 7.544 1.00 92.50 102 ILE A C 1
ATOM 843 O O . ILE A 1 102 ? 2.707 -6.785 6.472 1.00 92.50 102 ILE A O 1
ATOM 847 N N . GLU A 1 103 ? 3.747 -7.024 8.458 1.00 89.81 103 GLU A N 1
ATOM 848 C CA . GLU A 1 103 ? 4.861 -6.112 8.199 1.00 89.81 103 GLU A CA 1
ATOM 849 C C . GLU A 1 103 ? 6.082 -6.944 7.792 1.00 89.81 103 GLU A C 1
ATOM 851 O O . GLU A 1 103 ? 6.648 -7.691 8.596 1.00 89.81 103 GLU A O 1
ATOM 856 N N . TRP A 1 104 ? 6.487 -6.824 6.534 1.00 87.06 104 TRP A N 1
ATOM 857 C CA . TRP A 1 104 ? 7.745 -7.356 6.036 1.00 87.06 104 TRP A CA 1
ATOM 858 C C . TRP A 1 104 ? 8.851 -6.328 6.264 1.00 87.06 104 TRP A C 1
ATOM 860 O O . TRP A 1 104 ? 8.653 -5.128 6.080 1.00 87.06 104 TRP A O 1
ATOM 870 N N . HIS A 1 105 ? 10.034 -6.799 6.662 1.00 72.06 105 HIS A N 1
ATOM 871 C CA . HIS A 1 105 ? 11.179 -5.916 6.868 1.00 72.06 105 HIS A CA 1
ATOM 872 C C . HIS A 1 105 ? 11.566 -5.227 5.555 1.00 72.06 105 HIS A C 1
ATOM 874 O O . HIS A 1 105 ? 12.085 -5.874 4.647 1.00 72.06 105 HIS A O 1
ATOM 880 N N . ASP A 1 106 ? 11.381 -3.909 5.503 1.00 72.19 106 ASP A N 1
ATOM 881 C CA . ASP A 1 106 ? 11.873 -3.047 4.433 1.00 72.19 106 ASP A CA 1
ATOM 882 C C . ASP A 1 106 ? 12.705 -1.894 5.013 1.00 72.19 106 ASP A C 1
ATOM 884 O O . ASP A 1 106 ? 12.431 -1.367 6.093 1.00 72.19 106 ASP A O 1
ATOM 888 N N . ARG A 1 107 ? 13.757 -1.501 4.295 1.00 71.69 107 ARG A N 1
ATOM 889 C CA . ARG A 1 107 ? 14.696 -0.453 4.726 1.00 71.69 107 ARG A CA 1
ATOM 890 C C . ARG A 1 107 ? 14.098 0.958 4.695 1.00 71.69 107 ARG A C 1
ATOM 892 O O . ARG A 1 107 ? 14.635 1.848 5.344 1.00 71.69 107 ARG A O 1
ATOM 899 N N . LEU A 1 108 ? 13.044 1.168 3.908 1.00 71.69 108 LEU A N 1
ATOM 900 C CA . LEU A 1 108 ? 12.328 2.436 3.783 1.00 71.69 108 LEU A CA 1
ATOM 901 C C . LEU A 1 108 ? 11.190 2.544 4.805 1.00 71.69 108 LEU A C 1
ATOM 903 O O . LEU A 1 108 ? 10.515 3.573 4.853 1.00 71.69 108 LEU A O 1
ATOM 907 N N . TRP A 1 109 ? 10.965 1.505 5.618 1.00 69.38 109 TRP A N 1
ATOM 908 C CA . TRP A 1 109 ? 9.995 1.550 6.704 1.00 69.38 109 TRP A CA 1
ATOM 909 C C . TRP A 1 109 ? 10.499 2.468 7.829 1.00 69.38 109 TRP A C 1
ATOM 911 O O . TRP A 1 109 ? 11.651 2.324 8.255 1.00 69.38 109 TRP A O 1
ATOM 921 N N . PRO A 1 110 ? 9.685 3.423 8.321 1.00 61.44 110 PRO A N 1
ATOM 922 C CA . PRO A 1 110 ? 10.120 4.357 9.354 1.00 61.44 110 PRO A CA 1
ATOM 923 C C . PRO A 1 110 ? 10.547 3.603 10.624 1.00 61.44 110 PRO A C 1
ATOM 925 O O . PRO A 1 110 ? 9.753 2.918 11.265 1.00 61.44 110 PRO A O 1
ATOM 928 N N . GLN A 1 111 ? 11.828 3.718 10.993 1.00 61.09 111 GLN A N 1
ATOM 929 C CA . GLN A 1 111 ? 12.364 3.094 12.211 1.00 61.09 111 GLN A CA 1
ATOM 930 C C . GLN A 1 111 ? 12.028 3.894 13.478 1.00 61.09 111 GLN A C 1
ATOM 932 O O . GLN A 1 111 ? 11.943 3.313 14.557 1.00 61.09 111 GLN A O 1
ATOM 937 N N . GLU A 1 112 ? 11.811 5.204 13.345 1.00 54.41 112 GLU A N 1
ATOM 938 C CA . GLU A 1 112 ? 11.638 6.139 14.468 1.00 54.41 112 GLU A CA 1
ATOM 939 C C . GLU A 1 112 ? 10.183 6.248 14.967 1.00 54.41 112 GLU A C 1
ATOM 941 O O . GLU A 1 112 ? 9.951 6.713 16.078 1.00 54.41 112 GLU A O 1
ATOM 946 N N . GLU A 1 113 ? 9.209 5.738 14.204 1.00 50.88 113 GLU A N 1
ATOM 947 C CA . GLU A 1 113 ? 7.774 5.754 14.539 1.00 50.88 113 GLU A CA 1
ATOM 948 C C . GLU A 1 113 ? 7.194 4.340 14.689 1.00 50.88 113 GLU A C 1
ATOM 950 O O . GLU A 1 113 ? 6.020 4.107 14.414 1.00 50.88 113 GLU A O 1
ATOM 955 N N . ARG A 1 114 ? 8.001 3.355 15.102 1.00 53.12 114 ARG A N 1
ATOM 956 C CA . ARG A 1 114 ? 7.474 2.006 15.349 1.00 53.12 114 ARG A CA 1
ATOM 957 C C . ARG A 1 114 ? 6.551 2.038 16.576 1.00 53.12 114 ARG A C 1
ATOM 959 O O . ARG A 1 114 ? 7.061 2.214 17.687 1.00 53.12 114 ARG A O 1
ATOM 966 N N . PRO A 1 115 ? 5.226 1.818 16.454 1.00 49.47 115 PRO A N 1
ATOM 967 C CA . PRO A 1 115 ? 4.445 1.417 17.615 1.00 49.47 115 PRO A CA 1
ATOM 968 C C . PRO A 1 115 ? 5.091 0.154 18.195 1.00 49.47 115 PRO A C 1
ATOM 970 O O . PRO A 1 115 ? 5.435 -0.772 17.465 1.00 49.47 115 PRO A O 1
ATOM 973 N N . GLN A 1 116 ? 5.323 0.144 19.506 1.00 46.56 116 GLN A N 1
ATOM 974 C CA . GLN A 1 116 ? 5.987 -0.958 20.195 1.00 46.56 116 GLN A CA 1
ATOM 975 C C . GLN A 1 116 ? 5.217 -2.267 19.933 1.00 46.56 116 GLN A C 1
ATOM 977 O O . GLN A 1 116 ? 4.073 -2.409 20.363 1.00 46.56 116 GLN A O 1
ATOM 982 N N . ILE A 1 117 ? 5.823 -3.212 19.208 1.00 48.59 117 ILE A N 1
ATOM 983 C CA . ILE A 1 117 ? 5.229 -4.527 18.932 1.00 48.59 117 ILE A CA 1
ATOM 984 C C . ILE A 1 117 ? 5.670 -5.490 20.046 1.00 48.59 117 ILE A C 1
ATOM 986 O O . ILE A 1 117 ? 6.839 -5.863 20.111 1.00 48.59 117 ILE A O 1
ATOM 990 N N . GLY A 1 118 ? 4.749 -5.870 20.940 1.00 43.38 118 GLY A N 1
ATOM 991 C CA . GLY A 1 118 ? 4.985 -6.819 22.040 1.00 43.38 118 GLY A CA 1
ATOM 992 C C . GLY A 1 118 ? 4.164 -6.519 23.304 1.00 43.38 118 GLY A C 1
ATOM 993 O O . GLY A 1 118 ? 3.669 -5.408 23.482 1.00 43.38 118 GLY A O 1
ATOM 994 N N . PHE A 1 119 ? 4.001 -7.511 24.187 1.00 35.81 119 PHE A N 1
ATOM 995 C CA . PHE A 1 119 ? 3.447 -7.299 25.532 1.00 35.81 119 PHE A CA 1
ATOM 996 C C . PHE A 1 119 ? 4.523 -6.688 26.446 1.00 35.81 119 PHE A C 1
ATOM 998 O O . PHE A 1 119 ? 5.692 -7.054 26.326 1.00 35.81 119 PHE A O 1
ATOM 1005 N N . ARG A 1 120 ? 4.126 -5.753 27.320 1.00 37.00 120 ARG A N 1
ATOM 1006 C CA . ARG A 1 120 ? 4.995 -5.188 28.368 1.00 37.00 120 ARG A CA 1
ATOM 1007 C C . ARG A 1 120 ? 5.380 -6.231 29.408 1.00 37.00 120 ARG A C 1
ATOM 1009 O O . ARG A 1 120 ? 4.495 -7.045 29.754 1.00 37.00 120 ARG A O 1
#

Foldseek 3Di:
DPVQLVQQLPDDAFDQFPFKWWAFPVRDIFAFGHWDDADPVQQKGKTKTKDCVPDDPVQVVVLVVLLVVDDERCCCPPVCSSPVPIDMDMDIDHSNRTPHMDGDDDPRPDPPPDDDPDDD

Sequence (120 aa):
MHWVNSWLWGITGLVPPFCVEVILRDTSRYYLQSVLDHDKQTDTGVIRIWDLRAFTDADLEDLKARLNDIRDRSQLSPAEKVHPRLDWANVYLHTDDVAYCIEWHDRLWPQEERPQIGFR

Radius of gyration: 14.54 Å; chains: 1; bounding box: 36×25×44 Å